Protein AF-A0A257RSA3-F1 (afdb_monomer_lite)

Foldseek 3Di:
DDDDQDPLLVQLVVLCVVPVDLCRSQVVSVHHSVVSVVSPD

Sequence (41 aa):
MTPLPTPQQLRYLVALAETGHFGRAASACAVSQSTLSAGIL

pLDDT: mean 96.02, std 4.94, range [73.5, 98.56]

Radius of gyration: 9.82 Å; chains: 1; bounding box: 23×22×23 Å

Structure (mmCIF, N/CA/C/O backbone):
data_AF-A0A257RSA3-F1
#
_entry.id   AF-A0A257RSA3-F1
#
loop_
_atom_site.group_PDB
_atom_site.id
_atom_site.type_symbol
_atom_site.label_atom_id
_atom_site.label_alt_id
_atom_site.label_comp_id
_atom_site.label_asym_id
_atom_site.label_entity_id
_atom_site.label_seq_id
_atom_site.pdbx_PDB_ins_code
_atom_site.Cartn_x
_atom_site.Cartn_y
_atom_site.Cartn_z
_atom_site.occupancy
_atom_site.B_iso_or_equiv
_atom_site.auth_seq_id
_atom_site.auth_comp_id
_atom_site.auth_asym_id
_atom_site.auth_atom_id
_atom_site.pdbx_PDB_model_num
ATOM 1 N N . MET A 1 1 ? 13.950 12.166 11.808 1.00 73.50 1 MET A N 1
ATOM 2 C CA . MET A 1 1 ? 12.599 12.719 11.574 1.00 73.50 1 MET A CA 1
ATOM 3 C C . MET A 1 1 ? 11.910 11.812 10.577 1.00 73.50 1 MET A C 1
ATOM 5 O O . MET A 1 1 ? 12.497 11.566 9.533 1.00 73.50 1 MET A O 1
ATOM 9 N N . THR A 1 2 ? 10.746 11.262 10.907 1.00 84.38 2 THR A N 1
ATOM 10 C CA . THR A 1 2 ? 10.014 10.362 10.004 1.00 84.38 2 THR A CA 1
ATOM 11 C C . THR A 1 2 ? 9.229 11.214 9.005 1.00 84.38 2 THR A C 1
ATOM 13 O O . THR A 1 2 ? 8.417 12.030 9.449 1.00 84.38 2 THR A O 1
ATOM 16 N N . PRO A 1 3 ? 9.488 11.114 7.690 1.00 88.12 3 PRO A N 1
ATOM 17 C CA . PRO A 1 3 ? 8.737 11.879 6.704 1.00 88.12 3 PRO A CA 1
ATOM 18 C C . PRO A 1 3 ? 7.267 11.448 6.716 1.00 88.12 3 PRO A C 1
ATOM 20 O O . PRO A 1 3 ? 6.954 10.278 6.934 1.00 88.12 3 PRO A O 1
ATOM 23 N N . LEU A 1 4 ? 6.362 12.404 6.499 1.00 93.81 4 LEU A N 1
ATOM 24 C CA . LEU A 1 4 ? 4.942 12.096 6.362 1.00 93.81 4 LEU A CA 1
ATOM 25 C C . LEU A 1 4 ? 4.707 11.299 5.069 1.00 93.81 4 LEU A C 1
ATOM 27 O O . LEU A 1 4 ? 5.320 11.618 4.045 1.00 93.81 4 LEU A O 1
ATOM 31 N N . PRO A 1 5 ? 3.815 10.297 5.089 1.00 94.94 5 PRO A N 1
ATOM 32 C CA . PRO A 1 5 ? 3.469 9.551 3.892 1.00 94.94 5 PRO A CA 1
ATOM 33 C C . PRO A 1 5 ? 2.802 10.463 2.861 1.00 94.94 5 PRO A C 1
ATOM 35 O O . PRO A 1 5 ? 2.001 11.344 3.182 1.00 94.94 5 PRO A O 1
ATOM 38 N N . THR A 1 6 ? 3.113 10.225 1.593 1.00 96.12 6 THR A N 1
ATOM 39 C CA . THR A 1 6 ? 2.479 10.928 0.477 1.00 96.12 6 THR A CA 1
ATOM 40 C C . THR A 1 6 ? 1.036 10.442 0.272 1.00 96.12 6 THR A C 1
ATOM 42 O O . THR A 1 6 ? 0.705 9.299 0.606 1.00 96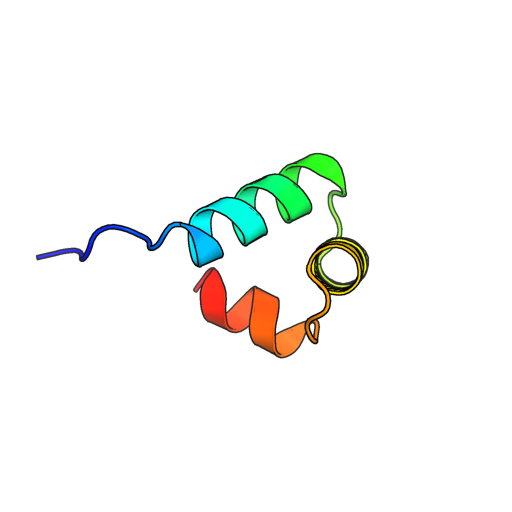.12 6 THR A O 1
ATOM 45 N N . PRO A 1 7 ? 0.164 11.237 -0.377 1.00 97.06 7 PRO A N 1
ATOM 46 C CA . PRO A 1 7 ? -1.191 10.798 -0.727 1.00 97.06 7 PRO A CA 1
ATOM 47 C C . PRO A 1 7 ? -1.238 9.515 -1.576 1.00 97.06 7 PRO A C 1
ATOM 49 O O . PRO A 1 7 ? -2.233 8.794 -1.577 1.00 97.06 7 PRO A O 1
ATOM 52 N N . GLN A 1 8 ? -0.177 9.215 -2.329 1.00 96.62 8 GLN A N 1
ATOM 53 C CA . GLN A 1 8 ? -0.071 7.966 -3.082 1.00 96.62 8 GLN A CA 1
ATOM 54 C C . GLN A 1 8 ? 0.161 6.760 -2.165 1.00 96.62 8 GLN A C 1
ATOM 56 O O . GLN A 1 8 ? -0.508 5.745 -2.331 1.00 96.62 8 GLN A O 1
ATOM 61 N N . GLN A 1 9 ? 1.028 6.889 -1.160 1.00 97.00 9 GLN A N 1
ATOM 62 C CA . GLN A 1 9 ? 1.267 5.830 -0.173 1.00 97.00 9 GLN A CA 1
ATOM 63 C C . GLN A 1 9 ? 0.015 5.557 0.668 1.00 97.00 9 GLN A C 1
ATOM 65 O O . GLN A 1 9 ? -0.323 4.404 0.920 1.00 97.00 9 GLN A O 1
ATOM 70 N N . LEU A 1 10 ? -0.741 6.603 1.017 1.00 97.81 10 LEU A N 1
ATOM 71 C CA . LEU A 1 10 ? -2.035 6.445 1.687 1.00 97.81 10 LEU A CA 1
ATOM 72 C C . LEU A 1 10 ? -3.051 5.694 0.812 1.00 97.81 10 LEU A C 1
ATOM 74 O O . LEU A 1 10 ? -3.730 4.799 1.307 1.00 97.81 10 LEU A O 1
ATOM 78 N N . ARG A 1 11 ? -3.122 5.990 -0.495 1.00 98.06 11 ARG A N 1
ATOM 79 C CA . ARG A 1 11 ? -3.972 5.229 -1.432 1.00 98.06 11 ARG A CA 1
ATOM 80 C C . ARG A 1 11 ? -3.593 3.749 -1.490 1.00 98.06 11 ARG A C 1
ATOM 82 O O . ARG A 1 11 ? -4.486 2.908 -1.512 1.00 98.06 11 ARG A O 1
ATOM 89 N N . TYR A 1 12 ? -2.300 3.424 -1.467 1.00 98.25 12 TYR A N 1
ATOM 90 C CA . TYR A 1 12 ? -1.840 2.031 -1.431 1.00 98.25 12 TYR A CA 1
ATOM 91 C C . TYR A 1 12 ? -2.272 1.310 -0.155 1.00 98.25 12 TYR A C 1
ATOM 93 O O . TYR A 1 12 ? -2.725 0.169 -0.228 1.00 98.25 12 TYR A O 1
ATOM 101 N N . LEU A 1 13 ? -2.187 1.982 0.997 1.00 98.00 13 LEU A N 1
ATOM 102 C CA . LEU A 1 13 ? -2.644 1.433 2.273 1.00 98.00 13 LEU A CA 1
ATOM 103 C C . LEU A 1 13 ? -4.158 1.189 2.285 1.00 98.00 13 LEU A C 1
ATOM 105 O O . LEU A 1 13 ? -4.589 0.126 2.724 1.00 98.00 13 LEU A O 1
ATOM 109 N N . VAL A 1 14 ? -4.956 2.123 1.758 1.00 98.38 14 VAL A N 1
ATOM 110 C CA . VAL A 1 14 ? -6.416 1.956 1.642 1.00 98.38 14 VAL A CA 1
ATOM 111 C C . VAL A 1 14 ? -6.757 0.776 0.730 1.00 98.38 14 VAL A C 1
ATOM 113 O O . VAL A 1 14 ? -7.480 -0.123 1.149 1.00 98.38 14 VAL A O 1
ATOM 116 N N . ALA A 1 15 ? -6.169 0.704 -0.468 1.00 98.50 15 ALA A N 1
AT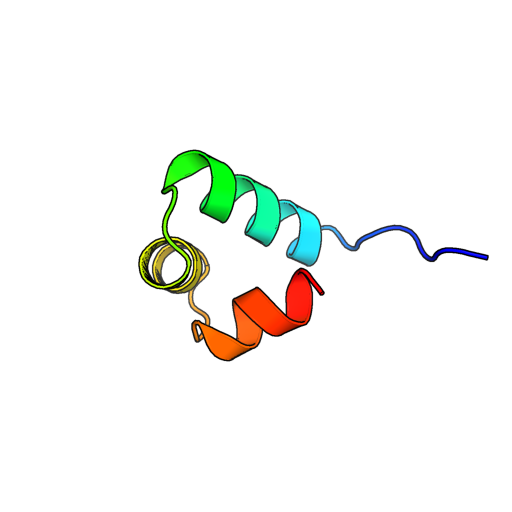OM 117 C CA . ALA A 1 15 ? -6.415 -0.399 -1.399 1.00 98.50 15 ALA A CA 1
ATOM 118 C C . ALA A 1 15 ? -5.993 -1.764 -0.821 1.00 98.50 15 ALA A C 1
ATOM 120 O O . ALA A 1 15 ? -6.643 -2.785 -1.065 1.00 98.50 15 ALA A O 1
ATOM 121 N N . LEU A 1 16 ? -4.907 -1.807 -0.042 1.00 98.44 16 LEU A N 1
ATOM 122 C CA . LEU A 1 16 ? -4.483 -3.024 0.646 1.00 98.44 16 LEU A CA 1
ATOM 123 C C . LEU A 1 16 ? -5.463 -3.416 1.758 1.00 98.44 16 LEU A C 1
ATOM 125 O O . LEU A 1 16 ? -5.788 -4.597 1.874 1.00 98.44 16 LEU A O 1
ATOM 129 N N . ALA A 1 17 ? -5.962 -2.450 2.529 1.00 98.44 17 ALA A N 1
ATOM 130 C CA . ALA A 1 17 ? -6.948 -2.692 3.578 1.00 98.44 17 ALA A CA 1
ATOM 131 C C . ALA A 1 17 ? -8.286 -3.208 3.016 1.00 98.44 17 ALA A C 1
ATOM 133 O O . ALA A 1 17 ? -8.875 -4.120 3.589 1.00 98.44 17 ALA A O 1
ATOM 134 N N . GLU A 1 18 ? -8.739 -2.679 1.877 1.00 98.50 18 GLU A N 1
ATOM 135 C CA . GLU A 1 18 ? -9.986 -3.102 1.221 1.00 98.50 18 GLU A CA 1
ATOM 136 C C . GLU A 1 18 ? -9.887 -4.498 0.596 1.00 98.50 18 GLU A C 1
ATOM 138 O O . GLU A 1 18 ? -10.840 -5.276 0.626 1.00 98.50 18 GLU A O 1
ATOM 143 N N . THR A 1 19 ? -8.738 -4.825 0.002 1.00 98.06 19 THR A N 1
ATOM 144 C CA . THR A 1 19 ? -8.578 -6.074 -0.759 1.00 98.06 19 THR A CA 1
ATOM 145 C C . THR A 1 19 ? -7.987 -7.223 0.050 1.00 98.06 19 THR A C 1
ATOM 147 O O . THR A 1 19 ? -8.148 -8.380 -0.347 1.00 98.06 19 THR A O 1
ATOM 150 N N . GLY A 1 20 ? -7.240 -6.928 1.119 1.00 97.62 20 GLY A N 1
ATOM 151 C CA . GLY A 1 20 ?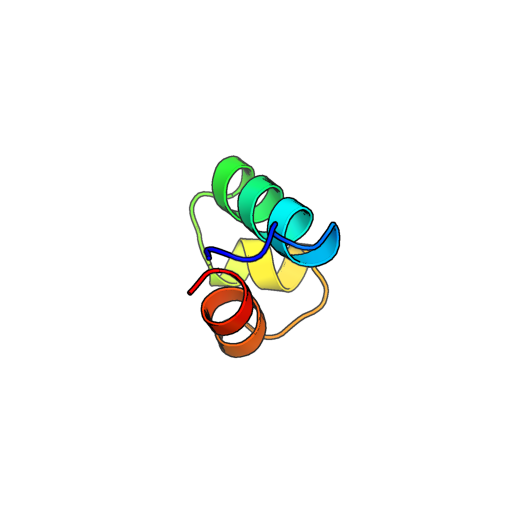 -6.478 -7.907 1.899 1.00 97.62 20 GLY A CA 1
ATOM 152 C C . GLY A 1 20 ? -5.382 -8.634 1.107 1.00 97.62 20 GLY A C 1
ATOM 153 O O . GLY A 1 20 ? -4.871 -9.651 1.571 1.00 97.62 20 GLY A O 1
ATOM 154 N N . HIS A 1 21 ? -5.036 -8.171 -0.102 1.00 97.81 21 HIS A N 1
ATOM 155 C CA . HIS A 1 21 ? -4.139 -8.897 -1.003 1.00 97.81 21 HIS A CA 1
ATOM 156 C C . HIS A 1 21 ? -3.311 -7.951 -1.883 1.00 97.81 21 HIS A C 1
ATOM 158 O O . HIS A 1 21 ? -3.843 -7.302 -2.782 1.00 97.81 21 HIS A O 1
ATOM 164 N N . PHE A 1 22 ? -1.981 -7.966 -1.727 1.00 97.75 22 PHE A N 1
ATOM 165 C CA . PHE A 1 22 ? -1.049 -7.066 -2.430 1.00 97.75 22 PHE A CA 1
ATOM 166 C C . PHE A 1 22 ? -1.226 -7.039 -3.952 1.00 97.75 22 PHE A C 1
ATOM 168 O O . PHE A 1 22 ? -1.280 -5.966 -4.542 1.00 97.75 22 PHE A O 1
ATOM 175 N N . GLY A 1 23 ? -1.358 -8.205 -4.596 1.00 97.88 23 GLY A N 1
ATOM 176 C CA . GLY A 1 23 ? -1.611 -8.271 -6.041 1.00 97.88 23 GLY A CA 1
ATOM 177 C C . GLY A 1 23 ? -2.904 -7.562 -6.471 1.00 97.88 23 GLY A C 1
ATOM 178 O O . GLY A 1 23 ? -2.882 -6.779 -7.415 1.00 97.88 23 GLY A O 1
ATOM 179 N N . ARG A 1 24 ? -4.013 -7.768 -5.744 1.00 98.38 24 ARG A N 1
ATOM 180 C CA . ARG A 1 24 ? -5.304 -7.120 -6.039 1.00 98.38 24 ARG A CA 1
ATOM 181 C C . ARG A 1 24 ? -5.258 -5.619 -5.757 1.00 98.38 24 ARG A C 1
ATOM 183 O O . ARG A 1 24 ? -5.726 -4.844 -6.585 1.00 98.38 24 ARG A O 1
ATOM 190 N N . ALA A 1 25 ? -4.643 -5.213 -4.646 1.00 98.56 25 ALA A N 1
ATOM 191 C CA . ALA A 1 25 ? -4.416 -3.807 -4.318 1.00 98.56 25 ALA A CA 1
ATOM 192 C C . ALA A 1 25 ? -3.597 -3.095 -5.406 1.00 98.56 25 ALA A C 1
ATOM 194 O O . ALA A 1 25 ? -3.913 -1.973 -5.800 1.00 98.56 25 ALA A O 1
ATOM 195 N N . ALA A 1 26 ? -2.566 -3.764 -5.929 1.00 98.44 26 ALA A N 1
ATOM 196 C CA . ALA A 1 26 ? -1.699 -3.208 -6.958 1.00 98.44 26 ALA A CA 1
ATOM 197 C C . ALA A 1 26 ? -2.443 -3.036 -8.287 1.00 98.44 26 ALA A C 1
ATOM 199 O O . ALA A 1 26 ? -2.362 -1.967 -8.891 1.00 98.44 26 ALA A O 1
ATOM 200 N N . SER A 1 27 ? -3.248 -4.029 -8.686 1.00 98.38 27 SER A N 1
ATOM 201 C CA . SER A 1 27 ? -4.141 -3.912 -9.844 1.00 98.38 27 SER A CA 1
ATOM 202 C C . SER A 1 27 ? -5.150 -2.770 -9.686 1.00 98.38 27 SER A C 1
ATOM 204 O O . SER A 1 27 ? -5.323 -1.994 -10.622 1.00 98.38 27 SER A O 1
ATOM 206 N N . ALA A 1 28 ? -5.759 -2.611 -8.504 1.00 98.06 28 ALA A N 1
ATOM 207 C CA . ALA A 1 28 ? -6.676 -1.503 -8.211 1.00 98.06 28 ALA A CA 1
ATOM 208 C C . ALA A 1 28 ? -5.990 -0.125 -8.285 1.00 98.06 28 ALA A C 1
ATOM 210 O O . ALA A 1 28 ? -6.619 0.868 -8.642 1.00 98.06 28 ALA A O 1
ATOM 211 N N . CYS A 1 29 ? -4.688 -0.071 -7.995 1.00 97.94 29 CYS A N 1
ATOM 212 C CA . CYS A 1 29 ? -3.869 1.138 -8.070 1.00 97.94 29 CYS A CA 1
ATOM 213 C C . CYS A 1 29 ? -3.133 1.324 -9.411 1.00 97.94 29 CYS A C 1
ATOM 215 O O . CYS A 1 29 ? -2.312 2.235 -9.511 1.00 97.94 29 CYS A O 1
ATOM 217 N N . ALA A 1 30 ? -3.390 0.479 -10.417 1.00 98.06 30 ALA A N 1
ATOM 218 C CA . ALA A 1 30 ? -2.710 0.4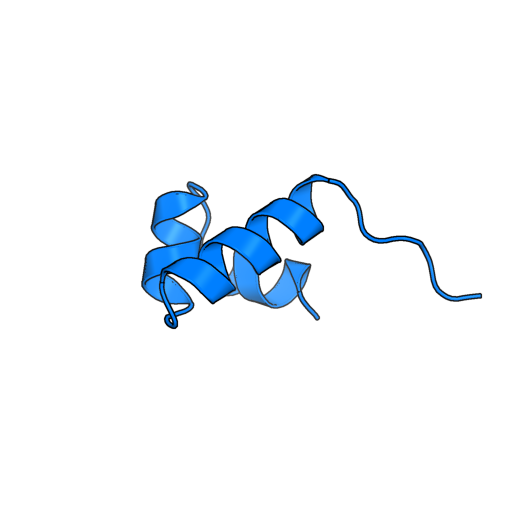83 -11.718 1.00 98.06 30 ALA A CA 1
ATOM 219 C C . ALA A 1 30 ? -1.166 0.450 -11.633 1.00 98.06 30 ALA A C 1
ATOM 221 O O . ALA A 1 30 ? -0.467 1.076 -12.431 1.00 98.06 30 ALA A O 1
ATOM 222 N N . VAL A 1 31 ? -0.622 -0.291 -10.664 1.00 98.19 31 VAL A N 1
ATOM 223 C CA . VAL A 1 31 ? 0.824 -0.485 -10.481 1.00 98.19 31 VAL A CA 1
ATOM 224 C C . VAL A 1 31 ? 1.171 -1.965 -10.354 1.00 98.19 31 VAL A C 1
ATOM 226 O O . VAL A 1 31 ? 0.305 -2.823 -10.191 1.00 98.19 31 VAL A O 1
ATOM 229 N N . SER A 1 32 ? 2.464 -2.283 -10.413 1.00 98.44 32 SER A N 1
ATOM 230 C CA . SER A 1 32 ? 2.932 -3.634 -10.104 1.00 98.44 32 SER A CA 1
ATOM 231 C C . SER A 1 32 ? 2.858 -3.916 -8.596 1.00 98.44 32 SER A C 1
ATOM 233 O O . SER A 1 32 ? 2.935 -3.002 -7.769 1.00 98.44 32 SER A O 1
ATOM 235 N N . GLN A 1 33 ? 2.758 -5.194 -8.219 1.00 97.88 33 GLN A N 1
ATOM 236 C CA . GLN A 1 33 ? 2.789 -5.604 -6.810 1.00 97.88 33 GLN A CA 1
ATOM 237 C C . GLN A 1 33 ? 4.078 -5.149 -6.105 1.00 97.88 33 GLN A C 1
ATOM 239 O O . GLN A 1 33 ? 4.031 -4.731 -4.946 1.00 97.88 33 GLN A O 1
ATOM 244 N N . SER A 1 34 ? 5.225 -5.204 -6.790 1.00 97.81 34 SER A N 1
ATOM 245 C CA . SER A 1 34 ? 6.508 -4.753 -6.242 1.00 97.81 34 SER A CA 1
ATOM 246 C C . SER A 1 34 ? 6.533 -3.239 -6.031 1.00 97.81 34 SER A C 1
ATOM 248 O O . SER A 1 34 ? 6.992 -2.794 -4.983 1.00 97.81 34 SER A O 1
ATOM 250 N N . THR A 1 35 ? 5.962 -2.453 -6.951 1.00 97.94 35 THR A N 1
ATOM 251 C CA . THR A 1 35 ? 5.800 -0.997 -6.787 1.00 97.94 35 THR A CA 1
ATOM 252 C C . THR A 1 35 ? 4.934 -0.658 -5.576 1.00 97.94 35 THR A C 1
ATOM 254 O O . THR A 1 35 ? 5.323 0.184 -4.772 1.00 97.94 35 THR A O 1
ATOM 257 N N . LEU A 1 36 ? 3.782 -1.321 -5.418 1.00 97.88 36 LEU A N 1
ATOM 258 C CA . LEU A 1 36 ? 2.909 -1.087 -4.266 1.00 97.88 36 LEU A CA 1
ATOM 259 C C . LEU A 1 36 ? 3.615 -1.444 -2.951 1.00 97.88 36 LEU A C 1
ATOM 261 O O . LEU A 1 36 ? 3.559 -0.673 -1.999 1.00 97.88 36 LEU A O 1
ATOM 265 N N . SER A 1 37 ? 4.319 -2.580 -2.917 1.00 97.31 37 SER A N 1
ATOM 266 C CA . SER A 1 37 ? 5.040 -3.037 -1.720 1.00 97.31 37 SER A CA 1
ATOM 267 C C . SER A 1 37 ? 6.161 -2.069 -1.331 1.00 97.31 37 SER A C 1
ATOM 269 O O . SER A 1 37 ? 6.271 -1.699 -0.167 1.00 97.31 37 SER A O 1
ATOM 271 N N . ALA A 1 38 ? 6.942 -1.600 -2.309 1.00 96.62 38 ALA A N 1
ATOM 272 C CA . ALA A 1 38 ? 7.998 -0.613 -2.089 1.00 96.62 38 ALA A CA 1
ATOM 273 C C . ALA A 1 38 ? 7.462 0.768 -1.679 1.00 96.62 38 ALA A C 1
ATOM 275 O O . ALA A 1 38 ? 8.193 1.545 -1.084 1.00 96.62 38 ALA A O 1
ATOM 276 N N . GLY A 1 39 ? 6.206 1.090 -2.006 1.00 94.31 39 GLY A N 1
ATOM 277 C CA . GLY A 1 39 ? 5.560 2.322 -1.556 1.00 94.31 39 GLY A CA 1
ATOM 278 C C . GLY A 1 39 ? 5.039 2.267 -0.115 1.00 94.31 39 GLY A C 1
ATOM 279 O O . GLY A 1 39 ? 4.794 3.324 0.464 1.00 94.31 39 GLY A O 1
ATOM 280 N N . ILE A 1 40 ? 4.835 1.069 0.443 1.00 94.12 40 ILE A N 1
ATOM 281 C CA . ILE A 1 40 ? 4.354 0.860 1.822 1.00 94.12 40 ILE A CA 1
ATOM 282 C C . ILE A 1 40 ? 5.515 0.685 2.813 1.00 94.12 40 ILE A C 1
ATOM 284 O O . ILE A 1 40 ? 5.378 1.102 3.963 1.00 94.12 40 ILE A O 1
ATOM 288 N N . LEU A 1 41 ? 6.612 0.053 2.377 1.00 83.56 41 LEU A N 1
ATOM 289 C CA . LEU A 1 41 ? 7.868 -0.059 3.132 1.00 83.56 41 LEU A CA 1
ATOM 290 C C . LEU A 1 41 ? 8.547 1.306 3.303 1.00 83.56 41 LEU A C 1
ATOM 292 O O . LEU A 1 41 ? 9.129 1.513 4.390 1.00 83.56 41 LEU A O 1
#

Secondary structure (DSSP, 8-state):
-PPPPPHHHHHHHHHHHHHS-HHHHHHHTTS-HHHHHHHH-

=== Feature glossary ===
Legend for the data blocks above and below:

— What the protein is —

Sequence gives the chain of amino acids in standard one-letter code (A=alanine, C=cysteine, …, Y=tyrosine), read N→C. It is the only feature that is directly encoded by the gene; all structural features are derived from the folded form of this sequence.

The annotation block draws on four external resources. InterPro: which protein families and domains the sequence belongs to. GO: standardized terms for what the protein does, what process it participates in, and where in the cell it acts. CATH: which structural fold it has in the CATH hierarchy. Organism: the species of origin.

— Where its atoms are —

Atomic coordinates in PDBx/mmCIF format — the same representation the Protein Data Bank distributes. Each line of the _atom_site loop places one backbone atom in Cartesian space (units: ångströms, origin: arbitrary).

Six rendered views show the 3D structure from the faces of a cube — i.e. along ±x, ±y, ±z. Rendering representation is drawn randomly per protein from cartoon (secondary-structure ribbons), sticks (backbone bonds), or molecular surface; coloring is either N→C rainbow (blue at the N-terminus through red at the C-terminus) or one color per chain.

— Local backbone conformation —

DSSP 8-state secondary structure assigns each residue one of H (α-helix), G (3₁₀-helix), I (π-helix), E (extended β-strand), B (isolated β-bridge), T (hydrogen-bonded turn), S (bend), or '-' (coil). The assignment is computed from backbone hydrogen-bond geometry via the Kabsch–Sander algorithm.

P-SEA three-state annotation labels each residue as helix, strand, or coil based purely on the geometry of the Cα trace. It serves as a fallback when the full backbone (and thus DSSP) is unavailable.

φ (phi) and ψ (psi) are the two rotatable backbone dihedrals per residue: φ is the C(i-1)–N–Cα–C torsion, ψ is the N–Cα–C–N(i+1) torsion, both in degrees on (−180°, 180°]. α-helical residues cluster near (−60°, −45°); β-stran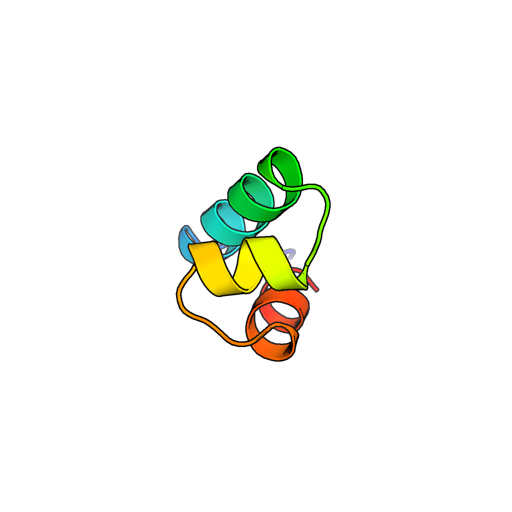d residues near (−120°, +130°). A Ramachandran plot is simply a scatter of (φ, ψ) for every residue.

— Global shape and packing —

Radius of gyration (Rg) is the root-mean-square distance of Cα atoms from their centroid — a single number for overall size and compactness. A globular domain of N residues has Rg ≈ 2.2·N^0.38 Å; an extended or disordered chain has a much larger Rg. The Cα contact count is the number of residue pairs whose Cα atoms are within 8 Å and are more than four positions apart in sequence — a standard proxy for tertiary packing density. The bounding box is the smallest axis-aligned box enclosing all Cα atoms.

Accessible surface area quantifies burial. A residue with SASA near zero is packed into the hydrophobic core; one with SASA >100 Å² sits on the surface. Computed here via the Shrake–Rupley numerical algorithm with a 1.4 Å probe.

The contact map is a bina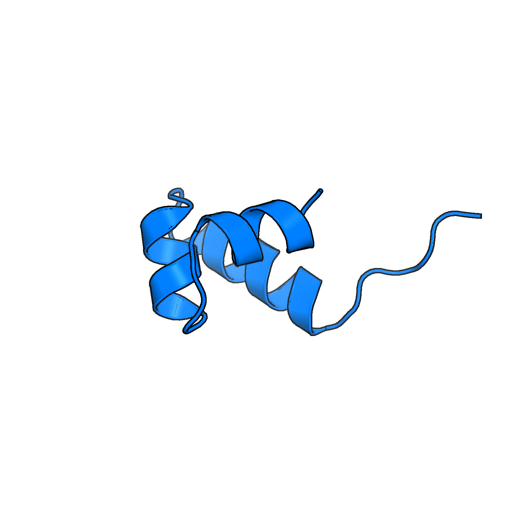ry N×N matrix image: pixel (i, j) is dark where Cα_i and Cα_j are within 8 Å and |i−j|>4. Because the |i−j|>4 filter removes local helical contacts, off-diagonal stripes parallel to the main diagonal indicate parallel β-sheets; stripes perpendicular to it indicate antiparallel β-sheets. The Ramachandran plot scatters every residue's (φ, ψ) pair against the sterically allowed regions. The PAE heatmap renders the predicted-aligned-error matrix.

— Structural neighborhood —

A 3Di character summarizes, for each residue, the relative orientation of the Cα frame of its nearest spatial neighbor. Because it encodes fold topology rather than chemistry, 3Di alignments detect remote structural similarity that sequence alignment misses.

Structural nearest neighbors (via Foldseek easy-search vs the PDB). Reported per hit: target PDB id, E-value, and alignment TM-score. A TM-score above ~0.5 is the conventional threshold for 'same fold'.

— Confidence and disorder —

For AlphaFold models, the B-factor field carries pLDDT — the model's own estimate of local accuracy on a 0–100 scale. Regions with pLDDT<50 should be treated as essentially unmodeled; they often correspond to intrinsically disordered segments.

B-factor (Debye–Waller factor) reflects atomic displacement in the crystal lattice. It is an experimental observable (units Å²), not a prediction; low values mean the atom is pinned down, high values mean it moves or is heterogeneous across the crystal.

Predicted Aligned Error (PAE) is an AlphaFold confidence matrix: entry (i, j) is the expected error in the position of residue j, in ångströms, when the prediction is superimposed on the true structure at residue i. Low PAE within a block of residues means that block is internally rigid and well-predicted; high PAE between two blocks means their relative placement is uncertain even if each block individually is confident.